Protein AF-A0A844TMP6-F1 (afdb_monomer_lite)

Foldseek 3Di:
DDDPPDDPPPDPDDPVVVVVVVVCCLPPNVPVVPFDADPVSDGDDWDFPVVVCVVVVFDWDADPVRDIDGPDGPCVRTD

InterPro domains:
  IPR002745 Phosphotransferase KptA/Tpt1 [PF01885] (15-46)
  IPR042080 RNA 2'-phosphotransferase, N-terminal domain [G3DSA:1.10.10.970] (11-65)

Secondary structure (DSSP, 8-state):
-----S-----SS-HHHHHHHHHHHHHH-GGGGT----TTS----PPB-HHHHHHTT---EE-TTS-EE-S---GGGB-

pLDDT: mean 84.09, std 17.72, range [27.17, 97.38]

Radius of gyration: 15.87 Å; chains: 1; bounding box: 37×29×44 Å

Sequence (79 aa):
MYKRKTGAHKMPVDQIQLSKFLSFVLRHKPDEIGLTLGPEGWVNIFKVDAGGMHAKGLKFYRADNGVWLTDHVPPEFLT

Organism: NCBI:txid1928661

Structure (mmCIF, N/CA/C/O backbone):
data_AF-A0A844TMP6-F1
#
_entry.id   AF-A0A844TMP6-F1
#
loop_
_atom_site.group_PDB
_atom_site.id
_atom_site.type_symbol
_atom_site.label_atom_id
_atom_site.label_alt_id
_atom_site.label_comp_id
_atom_site.label_asym_id
_atom_site.label_entity_id
_atom_site.label_seq_id
_atom_site.pdbx_PDB_ins_code
_atom_site.Cartn_x
_atom_site.Cartn_y
_atom_site.Cartn_z
_atom_site.occupancy
_atom_site.B_iso_or_equiv
_atom_site.auth_seq_id
_atom_site.auth_comp_id
_atom_site.auth_asym_id
_atom_site.auth_atom_id
_atom_site.pdbx_PDB_model_num
ATOM 1 N N . MET A 1 1 ? -0.079 21.235 23.776 1.00 34.50 1 MET A N 1
ATOM 2 C CA . MET A 1 1 ? -0.362 19.980 24.509 1.00 34.50 1 MET A CA 1
ATOM 3 C C . MET A 1 1 ? -1.449 19.215 23.761 1.00 34.50 1 MET A C 1
ATOM 5 O O . MET A 1 1 ? -2.618 19.523 23.951 1.00 34.50 1 MET A O 1
ATOM 9 N N . TYR A 1 2 ? -1.101 18.291 22.860 1.00 27.17 2 TYR A N 1
ATOM 10 C CA . TYR A 1 2 ? -2.109 17.500 22.140 1.00 27.17 2 TYR A CA 1
ATOM 11 C C . TYR A 1 2 ? -2.164 16.084 22.722 1.00 27.17 2 TYR A C 1
ATOM 13 O O . TYR A 1 2 ? -1.144 15.410 22.860 1.00 27.17 2 TYR A O 1
ATOM 21 N N . LYS A 1 3 ? -3.355 15.688 23.182 1.00 30.83 3 LYS A N 1
ATOM 22 C CA . LYS A 1 3 ? -3.611 14.452 23.928 1.00 30.83 3 LYS A CA 1
ATOM 23 C C . LYS A 1 3 ? -3.581 13.253 22.978 1.00 30.83 3 LYS A C 1
ATOM 25 O O . LYS A 1 3 ? -4.411 13.158 22.083 1.00 30.83 3 LYS A O 1
ATOM 30 N N . ARG A 1 4 ? -2.682 12.301 23.248 1.00 43.47 4 ARG A N 1
ATOM 31 C CA . ARG A 1 4 ? -2.732 10.927 22.723 1.00 43.47 4 ARG A CA 1
ATOM 32 C C . ARG A 1 4 ? -4.050 10.285 23.169 1.00 43.47 4 ARG A C 1
ATOM 34 O O . ARG A 1 4 ? -4.174 9.903 24.330 1.00 43.47 4 ARG A O 1
ATOM 41 N N . LYS A 1 5 ? -5.047 10.205 22.288 1.00 40.78 5 LYS A N 1
ATOM 42 C CA . LYS A 1 5 ? -6.293 9.465 22.533 1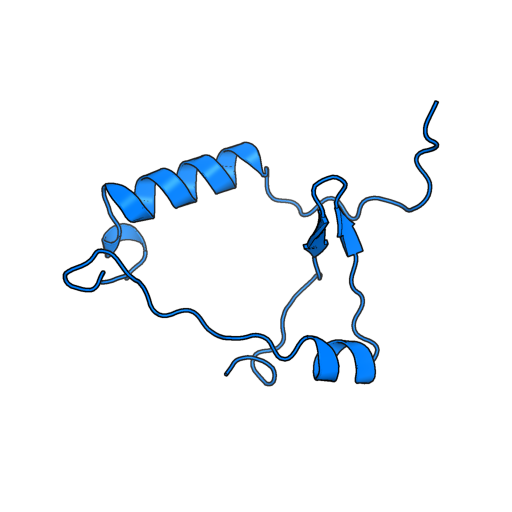.00 40.78 5 LYS A CA 1
ATOM 43 C C . LYS A 1 5 ? -6.772 8.794 21.255 1.00 40.78 5 LYS A C 1
ATOM 45 O O . LYS A 1 5 ? -7.599 9.348 20.557 1.00 40.78 5 LYS A O 1
ATOM 50 N N . THR A 1 6 ? -6.216 7.615 21.014 1.00 43.34 6 THR A N 1
ATOM 51 C CA . THR A 1 6 ? -6.823 6.394 20.454 1.00 43.34 6 THR A CA 1
ATOM 52 C C . THR A 1 6 ? -5.640 5.500 20.127 1.00 43.34 6 THR A C 1
ATOM 54 O O . THR A 1 6 ? -4.738 5.942 19.422 1.00 43.34 6 THR A O 1
ATOM 57 N N . GLY A 1 7 ? -5.578 4.313 20.736 1.00 43.66 7 GLY A N 1
ATOM 58 C CA . GLY A 1 7 ? -4.426 3.417 20.659 1.00 43.66 7 GLY A CA 1
ATOM 59 C C . GLY A 1 7 ? -3.917 3.293 19.230 1.00 43.66 7 GLY A C 1
ATOM 60 O O . GLY A 1 7 ? -4.635 2.797 18.366 1.00 43.66 7 GLY A O 1
ATOM 61 N N . ALA A 1 8 ? -2.700 3.785 18.991 1.00 49.97 8 ALA A N 1
ATOM 62 C CA . ALA A 1 8 ? -1.997 3.529 17.752 1.00 49.97 8 ALA A CA 1
ATOM 63 C C . ALA A 1 8 ? -1.884 2.011 17.647 1.00 49.97 8 ALA A C 1
ATOM 65 O O . ALA A 1 8 ? -1.135 1.393 18.407 1.00 49.97 8 ALA A O 1
ATOM 66 N N . HIS A 1 9 ? -2.674 1.404 16.761 1.00 50.34 9 HIS A N 1
ATOM 67 C CA . HIS A 1 9 ? -2.389 0.059 16.309 1.00 50.34 9 HIS A CA 1
ATOM 68 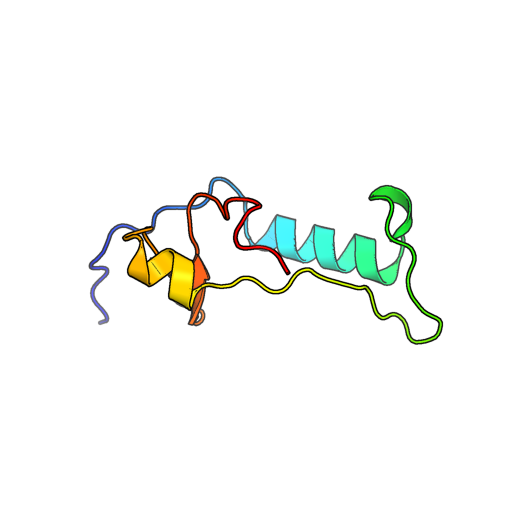C C . HIS A 1 9 ? -1.053 0.177 15.580 1.00 50.34 9 HIS A C 1
ATOM 70 O O . HIS A 1 9 ? -0.972 0.655 14.449 1.00 50.34 9 HIS A O 1
ATOM 76 N N . LYS A 1 10 ? 0.030 -0.064 16.324 1.00 54.84 10 LYS A N 1
ATOM 77 C CA . LYS A 1 10 ? 1.386 0.052 15.819 1.00 54.84 10 LYS A CA 1
ATOM 78 C C . LYS A 1 10 ? 1.520 -1.102 14.842 1.00 54.84 10 LYS A C 1
ATOM 80 O O . LYS A 1 10 ? 1.655 -2.243 15.276 1.00 54.84 10 LYS A O 1
ATOM 85 N N . MET A 1 11 ? 1.415 -0.810 13.545 1.00 55.72 11 MET A N 1
ATOM 86 C CA . MET A 1 11 ? 1.782 -1.788 12.530 1.00 55.72 11 MET A CA 1
ATOM 87 C C . MET A 1 11 ? 3.154 -2.349 12.922 1.00 55.72 11 MET A C 1
ATOM 89 O O . MET A 1 11 ? 4.029 -1.565 13.305 1.00 55.72 11 MET A O 1
ATOM 93 N N . PRO A 1 12 ? 3.368 -3.671 12.860 1.00 62.09 12 PRO A N 1
ATOM 94 C CA . PRO A 1 12 ? 4.614 -4.298 13.305 1.00 62.09 12 PRO A CA 1
ATOM 95 C C . PRO A 1 12 ? 5.829 -3.922 12.436 1.00 62.09 12 PRO A C 1
ATOM 97 O O . PRO A 1 12 ? 6.912 -4.468 12.619 1.00 62.09 12 PRO A O 1
ATOM 100 N N . VAL A 1 13 ? 5.662 -2.991 11.494 1.00 68.25 13 VAL A N 1
ATOM 101 C CA . VAL A 1 13 ? 6.667 -2.551 10.537 1.00 68.25 13 VAL A CA 1
ATOM 102 C C . VAL A 1 13 ? 7.194 -1.177 10.940 1.00 68.25 13 VAL A C 1
ATOM 104 O O . VAL A 1 13 ? 6.436 -0.221 11.115 1.00 68.25 13 VAL A O 1
ATOM 107 N N . ASP A 1 14 ? 8.514 -1.067 11.060 1.00 84.88 14 ASP A N 1
ATOM 108 C CA . ASP A 1 14 ? 9.196 0.210 11.235 1.00 84.88 14 ASP A CA 1
ATOM 109 C C . ASP A 1 14 ? 9.023 1.068 9.966 1.00 84.88 14 ASP A C 1
ATOM 111 O O . ASP A 1 14 ? 9.512 0.729 8.888 1.00 84.88 14 ASP A O 1
ATOM 115 N N . GLN A 1 15 ? 8.308 2.191 10.087 1.00 79.88 15 GLN A N 1
ATOM 116 C CA . GLN A 1 15 ? 7.990 3.071 8.954 1.00 79.88 15 GLN A CA 1
ATOM 117 C C . GLN A 1 15 ? 9.235 3.683 8.296 1.00 79.88 15 GLN A C 1
ATOM 119 O O . GLN A 1 15 ? 9.230 3.932 7.088 1.00 79.88 15 GLN A O 1
ATOM 124 N N . ILE A 1 16 ? 10.304 3.923 9.065 1.00 88.31 16 ILE A N 1
ATOM 125 C CA . ILE A 1 16 ? 11.555 4.479 8.541 1.00 88.31 16 ILE A CA 1
ATOM 126 C C . ILE A 1 16 ? 12.271 3.409 7.719 1.00 88.31 16 ILE A C 1
ATOM 128 O O . ILE A 1 16 ? 12.719 3.694 6.608 1.00 88.31 16 ILE A O 1
ATOM 132 N N . GLN A 1 17 ? 12.368 2.182 8.233 1.00 89.56 17 GLN A N 1
ATOM 133 C CA . GLN A 1 17 ? 12.963 1.068 7.496 1.00 89.56 17 GLN A CA 1
ATOM 134 C C . GLN A 1 17 ? 12.162 0.740 6.236 1.00 89.56 17 GLN A C 1
ATOM 136 O O . GLN A 1 17 ? 12.763 0.591 5.174 1.00 89.56 17 GLN A O 1
ATOM 141 N N . LEU A 1 18 ? 10.829 0.717 6.317 1.00 89.06 18 LEU A N 1
ATOM 142 C CA . LEU A 1 18 ? 9.968 0.478 5.159 1.00 89.06 18 LEU A CA 1
ATOM 143 C C . LEU A 1 18 ? 10.139 1.559 4.087 1.00 89.06 18 LEU A C 1
ATOM 145 O O . LEU A 1 18 ? 10.293 1.237 2.914 1.00 89.06 18 LEU A O 1
ATOM 149 N N . SER A 1 19 ? 10.163 2.836 4.479 1.00 88.44 19 SER A N 1
ATOM 150 C CA . SER A 1 19 ? 10.369 3.949 3.545 1.00 88.44 19 SER A CA 1
ATOM 151 C C . SER A 1 19 ? 11.743 3.885 2.866 1.00 88.44 19 SER A C 1
ATOM 153 O O . SER A 1 19 ? 11.854 4.096 1.654 1.00 88.44 19 SER A O 1
ATOM 155 N N . LYS A 1 20 ? 12.793 3.517 3.617 1.00 93.88 20 LYS A N 1
ATOM 156 C CA . LYS A 1 20 ? 14.143 3.291 3.072 1.00 93.88 20 LYS A CA 1
ATOM 157 C C . LYS A 1 20 ? 14.171 2.117 2.098 1.00 93.88 20 LYS A C 1
ATOM 159 O O . LYS A 1 20 ? 14.737 2.259 1.018 1.00 93.88 20 LYS A O 1
ATOM 164 N N . PHE A 1 21 ? 13.549 0.996 2.458 1.00 93.50 21 PHE A N 1
ATOM 165 C CA . PHE A 1 21 ? 13.445 -0.180 1.599 1.00 93.50 21 PHE A CA 1
ATOM 166 C C . PHE A 1 21 ? 12.707 0.148 0.296 1.00 93.50 21 PHE A C 1
ATOM 168 O O . PHE A 1 21 ? 13.249 -0.079 -0.782 1.00 93.50 21 PHE A O 1
ATOM 175 N N . LEU A 1 22 ? 11.531 0.777 0.387 1.00 90.44 22 LEU A N 1
ATOM 176 C CA . LEU A 1 22 ? 10.745 1.178 -0.779 1.00 90.44 22 LEU A CA 1
ATOM 177 C C . LEU A 1 22 ? 11.530 2.140 -1.683 1.00 90.44 22 LEU A C 1
ATOM 179 O O . LEU A 1 22 ? 11.580 1.953 -2.895 1.00 90.44 22 LEU A O 1
ATOM 183 N N . SER A 1 23 ? 12.201 3.135 -1.094 1.00 92.88 23 SER A N 1
ATOM 184 C CA . SER A 1 23 ? 13.044 4.078 -1.840 1.00 92.88 23 SER A CA 1
ATOM 185 C C . SER A 1 23 ? 14.223 3.392 -2.531 1.00 92.88 23 SER A C 1
ATOM 187 O O . SER A 1 23 ? 14.577 3.766 -3.648 1.00 92.88 23 SER A O 1
ATOM 189 N N . PHE A 1 24 ? 14.851 2.415 -1.872 1.00 94.56 24 PHE A N 1
ATOM 190 C CA . PHE A 1 24 ? 15.963 1.655 -2.433 1.00 94.56 24 PHE A CA 1
ATOM 191 C C . PHE A 1 24 ? 15.508 0.834 -3.639 1.00 94.56 24 PHE A C 1
ATOM 193 O O . PHE A 1 24 ? 16.054 1.009 -4.729 1.00 94.56 24 PHE A O 1
ATOM 200 N N . VAL A 1 25 ? 14.474 0.013 -3.452 1.00 93.12 25 VAL A N 1
ATOM 201 C CA . VAL A 1 25 ? 13.937 -0.881 -4.478 1.00 93.12 25 VAL A CA 1
ATOM 202 C C . VAL A 1 25 ? 13.471 -0.095 -5.700 1.00 93.12 25 VAL A C 1
ATOM 204 O O . VAL A 1 25 ? 13.959 -0.349 -6.795 1.00 93.12 25 VAL A O 1
ATOM 207 N N . LEU A 1 26 ? 12.623 0.924 -5.524 1.00 89.50 26 LEU A N 1
ATOM 208 C CA . LEU A 1 26 ? 12.065 1.684 -6.651 1.00 89.50 26 LEU A CA 1
ATOM 209 C C . LEU A 1 26 ? 13.112 2.464 -7.464 1.00 89.50 26 LEU A C 1
ATOM 211 O O . LEU A 1 26 ? 12.834 2.830 -8.599 1.00 89.50 26 LEU A O 1
ATOM 215 N N . ARG A 1 27 ? 14.294 2.757 -6.903 1.00 92.06 27 ARG A N 1
ATOM 216 C CA . ARG A 1 27 ? 15.327 3.564 -7.582 1.00 92.06 27 ARG A CA 1
ATOM 217 C C . ARG A 1 27 ? 16.518 2.767 -8.087 1.00 92.06 27 ARG A C 1
ATOM 219 O O . ARG A 1 27 ? 17.167 3.206 -9.027 1.00 92.06 27 ARG A O 1
ATOM 226 N N . HIS A 1 28 ? 16.845 1.660 -7.432 1.00 93.69 28 HIS A N 1
ATOM 227 C CA . HIS A 1 28 ? 18.091 0.947 -7.699 1.00 93.69 28 HIS A CA 1
ATOM 228 C C . HIS A 1 28 ? 17.860 -0.495 -8.126 1.00 93.69 28 HIS A C 1
ATOM 230 O O . HIS A 1 28 ? 18.673 -1.016 -8.883 1.00 93.69 28 HIS A O 1
ATOM 236 N N . LYS A 1 29 ? 16.811 -1.151 -7.610 1.00 93.69 29 LYS A N 1
ATOM 237 C CA . LYS A 1 29 ? 16.629 -2.602 -7.741 1.00 93.69 29 LYS A CA 1
ATOM 238 C C . LYS A 1 29 ? 15.154 -3.033 -7.730 1.00 93.69 29 LYS A C 1
ATOM 240 O O . LYS A 1 29 ? 14.746 -3.773 -6.834 1.00 93.69 29 LYS A O 1
ATOM 245 N N . PRO A 1 30 ? 14.336 -2.582 -8.693 1.00 92.62 30 PRO A N 1
ATOM 246 C CA . PRO A 1 30 ? 12.923 -2.957 -8.745 1.00 92.62 30 PRO A CA 1
ATOM 247 C C . PRO A 1 30 ? 12.738 -4.471 -8.962 1.00 92.62 30 PRO A C 1
ATOM 249 O O . PRO A 1 30 ? 11.819 -5.071 -8.401 1.00 92.62 30 PRO A O 1
ATOM 252 N N . ASP A 1 31 ? 13.675 -5.107 -9.671 1.00 92.19 31 ASP A N 1
ATOM 253 C CA . ASP A 1 31 ? 13.628 -6.534 -10.004 1.00 92.19 31 ASP A CA 1
ATOM 254 C C . ASP A 1 31 ? 13.754 -7.449 -8.772 1.00 92.19 31 ASP A C 1
ATOM 256 O O . ASP A 1 31 ? 13.235 -8.564 -8.786 1.00 92.19 31 ASP A O 1
ATOM 260 N N . GLU A 1 32 ? 14.374 -6.985 -7.672 1.00 92.25 32 GLU A N 1
ATOM 261 C CA . GLU A 1 32 ? 14.516 -7.769 -6.428 1.00 92.25 32 GLU A CA 1
ATOM 262 C C . GLU A 1 32 ? 13.164 -8.115 -5.780 1.00 92.25 32 GLU A C 1
ATOM 264 O O . GLU A 1 32 ? 13.085 -9.061 -4.996 1.00 92.25 32 GLU A O 1
ATOM 269 N N . ILE A 1 33 ? 12.095 -7.388 -6.120 1.00 90.62 33 ILE A N 1
ATOM 270 C CA . ILE A 1 33 ? 10.726 -7.686 -5.671 1.00 90.62 33 ILE A CA 1
ATOM 271 C C . ILE A 1 33 ? 9.781 -8.027 -6.831 1.00 90.62 33 ILE A C 1
ATOM 273 O O . ILE A 1 33 ? 8.562 -7.969 -6.676 1.00 90.62 33 ILE A O 1
ATOM 277 N N . GLY A 1 34 ? 10.335 -8.365 -7.999 1.00 90.56 34 GLY A N 1
ATOM 278 C CA . GLY A 1 34 ? 9.558 -8.726 -9.184 1.00 90.56 34 GLY A CA 1
ATOM 279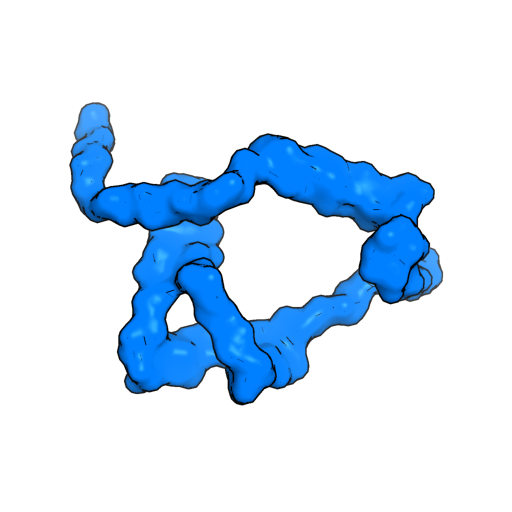 C C . GLY A 1 34 ? 8.808 -7.555 -9.824 1.00 90.56 34 GLY A C 1
ATOM 280 O O . GLY A 1 34 ? 7.823 -7.785 -10.523 1.00 90.56 34 GLY A O 1
ATOM 281 N N . LEU A 1 35 ? 9.240 -6.309 -9.589 1.00 91.31 35 LEU A N 1
ATOM 282 C CA . LEU A 1 35 ? 8.691 -5.151 -10.288 1.00 91.31 35 LEU A CA 1
ATOM 283 C C . LEU A 1 35 ? 9.494 -4.860 -11.550 1.00 91.31 35 LEU A C 1
ATOM 285 O O . LEU A 1 35 ? 10.717 -4.775 -11.518 1.00 91.31 35 LEU A O 1
ATOM 289 N N . THR A 1 36 ? 8.781 -4.595 -12.638 1.00 89.88 36 THR A N 1
ATOM 290 C CA . THR A 1 36 ? 9.342 -3.982 -13.841 1.00 89.88 36 THR A CA 1
ATOM 291 C C . THR A 1 36 ? 8.795 -2.569 -13.944 1.00 89.88 36 THR A C 1
ATOM 293 O O . THR A 1 36 ? 7.579 -2.368 -13.966 1.00 89.88 36 THR A O 1
ATOM 296 N N . LEU A 1 37 ? 9.689 -1.584 -13.973 1.00 89.50 37 LEU A N 1
ATOM 297 C CA . LEU A 1 37 ? 9.296 -0.190 -14.138 1.00 89.50 37 LEU A CA 1
ATOM 298 C C . LEU A 1 37 ? 9.028 0.108 -15.614 1.00 89.50 37 LEU A C 1
ATOM 300 O O . LEU A 1 37 ? 9.713 -0.404 -16.501 1.00 89.50 37 LEU A O 1
ATOM 304 N N . GLY A 1 38 ? 8.039 0.960 -15.875 1.00 89.88 38 GLY A N 1
ATOM 305 C CA . GLY A 1 38 ? 7.831 1.527 -17.201 1.00 89.88 38 GLY A CA 1
ATOM 306 C C . GLY A 1 38 ? 8.993 2.445 -17.616 1.00 89.88 38 GLY A C 1
ATOM 307 O O . GLY A 1 38 ? 9.815 2.812 -16.775 1.00 89.88 38 GLY A O 1
ATOM 308 N N . PRO A 1 39 ? 9.041 2.883 -18.888 1.00 89.88 39 PRO A N 1
ATOM 309 C CA . PRO A 1 39 ? 10.122 3.731 -19.408 1.00 89.88 39 PRO A CA 1
ATOM 310 C C . PRO A 1 39 ? 10.374 5.008 -18.591 1.00 89.88 39 PRO A C 1
ATOM 312 O O . PRO A 1 39 ? 11.507 5.455 -18.473 1.00 89.88 39 PRO A O 1
ATOM 315 N N . GLU A 1 40 ? 9.320 5.552 -17.982 1.00 91.12 40 GLU A N 1
ATOM 316 C CA . GLU A 1 40 ? 9.349 6.766 -17.156 1.00 91.12 40 GLU A CA 1
ATOM 317 C C . GLU A 1 40 ? 9.447 6.471 -15.641 1.00 91.12 40 GLU A C 1
ATOM 319 O O . GLU A 1 40 ? 9.205 7.343 -14.810 1.00 91.12 40 GLU A O 1
ATOM 324 N N . GLY A 1 41 ? 9.743 5.225 -15.250 1.00 87.25 41 GLY A N 1
ATOM 325 C CA . GLY A 1 41 ? 9.911 4.823 -13.847 1.00 87.25 41 GLY A CA 1
ATOM 326 C C . GLY A 1 41 ? 8.617 4.521 -13.079 1.00 87.25 41 GLY A C 1
ATOM 327 O O . GLY A 1 41 ? 8.663 4.304 -11.869 1.00 87.25 41 GLY A O 1
ATOM 328 N N . TRP A 1 42 ? 7.459 4.497 -13.745 1.00 90.50 42 TRP A N 1
ATOM 329 C CA . TRP A 1 42 ? 6.174 4.170 -13.113 1.00 90.50 42 TRP A CA 1
ATOM 330 C C . TRP A 1 42 ? 5.995 2.671 -12.882 1.00 90.50 42 TRP A C 1
ATOM 332 O O . TRP A 1 42 ? 6.490 1.846 -13.649 1.00 90.50 42 TRP A O 1
ATOM 342 N N . VAL A 1 43 ? 5.210 2.329 -11.861 1.00 90.12 43 VAL A N 1
ATOM 343 C CA . VAL A 1 43 ? 4.771 0.962 -11.576 1.00 90.12 43 VAL A CA 1
ATOM 344 C C . VAL A 1 43 ? 3.259 0.925 -11.385 1.00 90.12 43 VAL A C 1
ATOM 346 O O . VAL A 1 43 ? 2.680 1.833 -10.785 1.00 90.12 43 VAL A O 1
ATOM 349 N N . ASN A 1 44 ? 2.621 -0.131 -11.885 1.00 88.88 44 ASN A N 1
ATOM 350 C CA . ASN A 1 44 ? 1.197 -0.353 -11.671 1.00 88.88 44 ASN A CA 1
ATOM 351 C C . ASN A 1 44 ? 0.951 -0.807 -10.230 1.00 88.88 44 ASN A C 1
ATOM 353 O O . ASN A 1 44 ? 1.576 -1.751 -9.747 1.00 88.88 44 ASN A O 1
ATOM 357 N N . ILE A 1 45 ? 0.015 -0.141 -9.562 1.00 90.12 45 ILE A N 1
ATOM 358 C CA . ILE A 1 45 ? -0.453 -0.488 -8.220 1.00 90.12 45 ILE A CA 1
ATOM 359 C C . ILE A 1 45 ? -1.950 -0.775 -8.268 1.00 90.12 45 ILE A C 1
ATOM 361 O O . ILE A 1 45 ? -2.665 -0.193 -9.084 1.00 90.12 45 ILE A O 1
ATOM 365 N N . PHE A 1 46 ? -2.425 -1.635 -7.371 1.00 93.38 46 PHE A N 1
ATOM 366 C CA . PHE A 1 46 ? -3.858 -1.838 -7.188 1.00 93.38 46 PHE A CA 1
ATOM 367 C C . PHE A 1 46 ? -4.493 -0.616 -6.534 1.00 93.38 46 PHE A C 1
ATOM 369 O O . PHE A 1 46 ? -3.938 -0.021 -5.601 1.00 93.38 46 PHE A O 1
ATOM 376 N N . LYS A 1 47 ? -5.697 -0.275 -6.982 1.00 95.12 47 LYS A N 1
ATOM 377 C CA . LYS A 1 47 ? -6.567 0.650 -6.267 1.00 95.12 47 LYS A CA 1
ATOM 378 C C . LYS A 1 47 ? -7.356 -0.133 -5.222 1.00 95.12 47 LYS A C 1
ATOM 380 O O . LYS A 1 47 ? -7.829 -1.234 -5.475 1.00 95.12 47 LYS A O 1
ATOM 385 N N . VAL A 1 48 ? -7.495 0.456 -4.039 1.00 96.44 48 VAL A N 1
ATOM 386 C CA . VAL A 1 48 ? -8.260 -0.126 -2.932 1.00 96.44 48 VAL A CA 1
ATOM 387 C C . VAL A 1 48 ? -9.647 0.511 -2.884 1.00 96.44 48 VAL A C 1
ATOM 389 O O . VAL A 1 48 ? -9.754 1.737 -2.771 1.00 96.44 48 VAL A O 1
ATOM 392 N N . ASP A 1 49 ? -10.709 -0.296 -2.901 1.00 97.38 49 ASP A N 1
ATOM 393 C CA . ASP A 1 49 ? -12.072 0.158 -2.593 1.00 97.38 49 ASP A CA 1
ATOM 394 C C . ASP A 1 49 ? -12.261 0.344 -1.076 1.00 97.38 49 ASP A C 1
ATOM 396 O O . ASP A 1 49 ? -12.942 -0.413 -0.378 1.00 97.38 49 ASP A O 1
ATOM 400 N N . ALA A 1 50 ? -11.632 1.394 -0.547 1.00 96.50 50 ALA A N 1
ATOM 401 C CA . ALA A 1 50 ? -11.715 1.741 0.869 1.00 96.50 50 ALA A CA 1
ATOM 402 C C . ALA A 1 50 ? -13.151 2.093 1.305 1.00 96.50 50 ALA A C 1
ATOM 404 O O . ALA A 1 50 ? -13.513 1.877 2.462 1.00 96.50 50 ALA A O 1
ATOM 405 N N . GLY A 1 51 ? -13.975 2.608 0.383 1.00 96.56 51 GLY A N 1
ATOM 406 C CA . GLY A 1 51 ? -15.383 2.910 0.636 1.00 96.56 51 GLY A CA 1
ATOM 407 C C . GLY A 1 51 ? -16.191 1.641 0.899 1.00 96.56 51 GLY A C 1
ATOM 408 O O . GLY A 1 51 ? -16.867 1.548 1.924 1.00 96.56 51 GLY A O 1
ATOM 409 N N . GLY A 1 52 ? -16.056 0.636 0.029 1.00 97.38 52 GLY A N 1
ATOM 410 C CA . GLY A 1 52 ? -16.665 -0.679 0.215 1.00 97.38 52 GLY A CA 1
ATOM 411 C C . GLY A 1 52 ? -16.163 -1.391 1.472 1.00 97.38 52 GLY A C 1
ATOM 412 O O . GLY A 1 52 ? -16.964 -1.954 2.221 1.00 97.38 52 GLY A O 1
ATOM 413 N N . MET A 1 53 ? -14.861 -1.312 1.766 1.00 97.31 53 MET A N 1
ATOM 414 C CA . MET A 1 53 ? -14.299 -1.857 3.008 1.00 97.31 53 MET A CA 1
ATOM 415 C C . MET A 1 53 ? -14.927 -1.209 4.247 1.00 97.31 53 MET A C 1
ATOM 417 O O . MET A 1 53 ? -15.359 -1.908 5.166 1.00 97.31 53 MET A O 1
ATOM 421 N N . HIS A 1 54 ? -15.016 0.123 4.269 1.00 96.38 54 HIS A N 1
ATOM 422 C CA . HIS A 1 54 ? -15.622 0.846 5.381 1.00 96.38 54 HIS A CA 1
ATOM 423 C C . HIS A 1 54 ? -17.111 0.507 5.534 1.00 96.38 54 HIS A C 1
ATOM 425 O O . HIS A 1 54 ? -17.566 0.252 6.648 1.00 96.38 54 HIS A O 1
ATOM 431 N N . ALA A 1 55 ? -17.848 0.417 4.422 1.00 97.19 55 ALA A N 1
ATOM 432 C CA . ALA A 1 55 ? -19.256 0.028 4.417 1.00 97.19 55 ALA A CA 1
ATOM 433 C C . ALA A 1 55 ? -19.483 -1.397 4.957 1.00 97.19 55 ALA A C 1
ATOM 435 O O . ALA A 1 55 ? -20.489 -1.644 5.620 1.00 97.19 55 ALA A O 1
ATOM 436 N N . LYS A 1 56 ? -18.536 -2.325 4.746 1.00 96.81 56 LYS A N 1
ATOM 437 C CA . LYS A 1 56 ? -18.556 -3.669 5.355 1.00 96.81 56 LYS A CA 1
ATOM 438 C C . LYS A 1 56 ? -18.072 -3.700 6.815 1.00 96.81 56 LYS A C 1
ATOM 440 O O . LYS A 1 56 ? -17.973 -4.775 7.400 1.00 96.81 56 LYS A O 1
ATOM 445 N N . GLY A 1 57 ? -17.771 -2.549 7.417 1.00 95.75 57 GLY A N 1
ATOM 446 C CA . GLY A 1 57 ? -17.366 -2.445 8.820 1.00 95.75 57 GLY A CA 1
ATOM 447 C C . GLY A 1 57 ? -15.899 -2.788 9.091 1.00 95.75 57 GLY A C 1
ATOM 448 O O . GLY A 1 57 ? -15.537 -3.007 10.250 1.00 95.75 57 GLY A O 1
ATOM 449 N N . LEU A 1 58 ? -15.041 -2.827 8.062 1.00 94.69 58 LEU A N 1
ATOM 450 C CA . LEU A 1 58 ? -13.603 -2.996 8.270 1.00 94.69 58 LEU A CA 1
ATOM 451 C C . LEU A 1 58 ? -13.030 -1.768 8.985 1.00 94.69 58 LEU A C 1
ATOM 453 O O . LEU A 1 58 ? -13.412 -0.622 8.729 1.00 94.69 58 LEU A O 1
ATOM 457 N N . LYS A 1 59 ? -12.104 -2.022 9.911 1.00 91.62 59 LYS A N 1
ATOM 458 C CA . LYS A 1 59 ? -11.508 -0.982 10.748 1.00 91.62 59 LYS A CA 1
ATOM 459 C C . LYS A 1 59 ? -10.406 -0.250 9.995 1.00 91.62 59 LYS A C 1
ATOM 461 O O . LYS A 1 59 ? -9.547 -0.860 9.360 1.00 91.62 59 LYS A O 1
ATOM 466 N N . PHE A 1 60 ? -10.424 1.068 10.143 1.00 92.31 60 PHE A N 1
ATOM 467 C CA . PHE A 1 60 ? -9.388 1.967 9.662 1.00 92.31 60 PHE A CA 1
ATOM 468 C C . PHE A 1 60 ? -8.844 2.789 10.825 1.00 92.31 60 PHE A C 1
ATOM 470 O O . PHE A 1 60 ? -9.570 3.155 11.752 1.00 92.31 60 PHE A O 1
ATOM 477 N N . TYR A 1 61 ? -7.563 3.114 10.741 1.00 87.56 61 TYR A N 1
ATOM 478 C CA . TYR A 1 61 ? -6.833 3.921 11.704 1.00 87.56 61 TYR A CA 1
ATOM 479 C C . TYR A 1 61 ? -6.149 5.056 10.955 1.00 87.56 61 TYR A C 1
ATOM 481 O O . TYR A 1 61 ? -5.650 4.853 9.853 1.00 87.56 61 TYR A O 1
ATOM 489 N N . ARG A 1 62 ? -6.095 6.251 11.538 1.00 87.88 62 ARG A N 1
ATOM 490 C CA . ARG A 1 62 ? -5.378 7.380 10.938 1.00 87.88 62 ARG A CA 1
ATOM 491 C C . ARG A 1 62 ? -4.124 7.675 11.747 1.00 87.88 62 ARG A C 1
ATOM 493 O O . ARG A 1 62 ? -4.220 7.909 12.950 1.00 87.88 62 ARG A O 1
ATOM 500 N N . ALA A 1 63 ? -2.972 7.661 11.090 1.00 81.38 63 ALA A N 1
ATOM 501 C CA . ALA A 1 63 ? -1.698 8.035 11.687 1.00 81.38 63 ALA A CA 1
ATOM 502 C C . ALA A 1 63 ? -1.551 9.564 11.796 1.00 81.38 63 ALA A C 1
ATOM 504 O O . ALA A 1 63 ? -2.250 10.323 11.118 1.00 81.38 63 ALA A O 1
ATOM 505 N N . ASP A 1 64 ? -0.605 10.019 12.623 1.00 82.75 64 ASP A N 1
ATOM 506 C CA . ASP A 1 64 ? -0.341 11.450 12.846 1.00 82.75 64 ASP A CA 1
ATOM 507 C C . ASP A 1 64 ? 0.086 12.184 11.562 1.00 82.75 64 ASP A C 1
ATOM 509 O O . ASP A 1 64 ? -0.161 13.377 11.412 1.00 82.75 64 ASP A O 1
ATOM 513 N N . ASN A 1 65 ? 0.677 11.464 10.604 1.00 80.62 65 ASN A N 1
ATOM 514 C CA . ASN A 1 65 ? 1.065 11.984 9.290 1.00 80.62 65 ASN A CA 1
ATOM 515 C C . ASN A 1 65 ? -0.083 11.985 8.257 1.00 80.62 65 ASN A C 1
ATOM 517 O O . ASN A 1 65 ? 0.162 12.227 7.078 1.00 80.62 65 ASN A O 1
ATOM 521 N N . GLY A 1 66 ? -1.319 11.684 8.670 1.00 84.62 66 GLY A N 1
ATOM 522 C CA . GLY A 1 66 ? -2.498 11.674 7.800 1.00 84.62 66 GLY A CA 1
ATOM 523 C C . GLY A 1 66 ? -2.678 10.410 6.954 1.00 84.62 66 GLY A C 1
ATOM 524 O O . GLY A 1 66 ? -3.677 10.310 6.245 1.00 84.62 66 GLY A O 1
ATOM 525 N N . VAL A 1 67 ? -1.768 9.433 7.044 1.00 86.81 67 VAL A N 1
ATOM 526 C CA . VAL A 1 67 ? -1.894 8.140 6.353 1.00 86.81 67 VAL A CA 1
ATOM 527 C C . VAL A 1 67 ? -2.958 7.276 7.032 1.00 86.81 67 VAL A C 1
ATOM 529 O O . VAL A 1 67 ? -3.006 7.175 8.261 1.00 86.81 67 VAL A O 1
ATOM 532 N N . TRP A 1 68 ? -3.803 6.635 6.224 1.00 91.00 68 TRP A N 1
ATOM 533 C CA . TRP A 1 68 ? -4.779 5.650 6.682 1.00 91.00 68 TRP A CA 1
ATOM 534 C C . TRP A 1 68 ? -4.174 4.249 6.695 1.00 91.00 68 TRP A C 1
ATOM 536 O O . TRP A 1 68 ? -3.505 3.844 5.748 1.00 91.00 68 TRP A O 1
ATOM 546 N N . LEU A 1 69 ? -4.430 3.515 7.772 1.00 88.06 69 LEU A N 1
ATOM 547 C CA . LEU A 1 69 ? -3.953 2.163 8.021 1.00 88.06 69 LEU A CA 1
ATOM 548 C C . LEU A 1 69 ? -5.153 1.240 8.244 1.00 88.06 69 LEU A C 1
ATOM 550 O O . LEU A 1 69 ? -6.175 1.652 8.792 1.00 88.06 69 LEU A O 1
ATOM 554 N N . THR A 1 70 ? -5.005 -0.020 7.868 1.00 91.06 70 THR A N 1
ATOM 555 C CA . THR A 1 70 ? -5.924 -1.113 8.195 1.00 91.06 70 THR A CA 1
ATOM 556 C C . THR A 1 70 ? -5.092 -2.373 8.426 1.00 91.06 70 THR A C 1
ATOM 558 O O . THR A 1 70 ? -3.940 -2.425 7.992 1.00 91.06 70 THR A O 1
ATOM 561 N N . ASP A 1 71 ? -5.645 -3.370 9.112 1.00 89.00 71 ASP A N 1
ATOM 562 C CA . ASP A 1 71 ? -4.910 -4.597 9.442 1.00 89.00 71 ASP A CA 1
ATOM 563 C C . ASP A 1 71 ? -4.580 -5.412 8.182 1.00 89.00 71 ASP A C 1
ATOM 565 O O . ASP A 1 71 ? -3.493 -5.972 8.057 1.00 89.00 71 ASP A O 1
ATOM 569 N N . HIS A 1 72 ? -5.510 -5.455 7.225 1.00 90.50 72 HIS A N 1
ATOM 570 C CA . HIS A 1 72 ? -5.346 -6.126 5.940 1.00 90.50 72 HIS A CA 1
ATOM 571 C C . HIS A 1 72 ? -6.364 -5.588 4.924 1.00 90.50 72 HIS A C 1
ATOM 573 O O . HIS A 1 72 ? -7.478 -5.218 5.298 1.00 90.50 72 HIS A O 1
ATOM 579 N N . VAL A 1 73 ? -6.006 -5.587 3.636 1.00 94.31 73 VAL A N 1
ATOM 580 C CA . VAL A 1 73 ? -6.926 -5.290 2.526 1.00 94.31 73 VAL A CA 1
ATOM 581 C C . VAL A 1 73 ? -7.332 -6.609 1.866 1.00 94.31 73 VAL A C 1
ATOM 583 O O . VAL A 1 73 ? -6.494 -7.219 1.203 1.00 94.31 73 VAL A O 1
ATOM 586 N N . PRO A 1 74 ? -8.573 -7.097 2.052 1.00 95.94 74 PRO A N 1
ATOM 587 C CA . PRO A 1 74 ? -9.019 -8.321 1.395 1.00 95.94 74 PRO A CA 1
ATOM 588 C C . PRO A 1 74 ? -8.929 -8.201 -0.139 1.00 95.94 74 PRO A C 1
ATOM 590 O 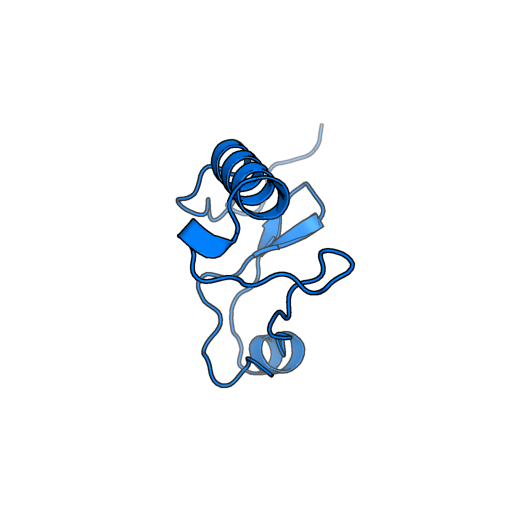O . PRO A 1 74 ? -9.254 -7.130 -0.666 1.00 95.94 74 PRO A O 1
ATOM 593 N N . PRO A 1 75 ? -8.496 -9.251 -0.868 1.00 96.94 7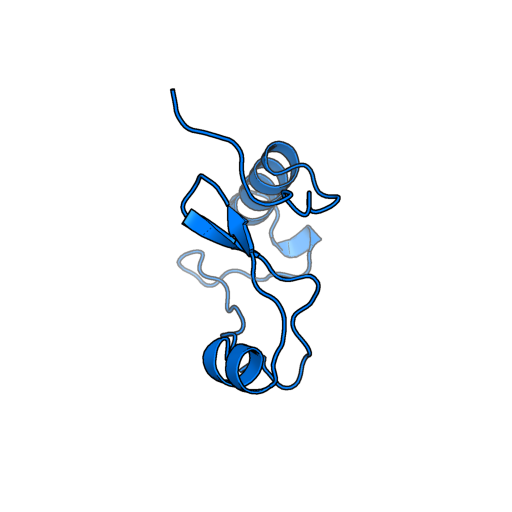5 PRO A N 1
ATOM 594 C CA . PRO A 1 75 ? -8.256 -9.162 -2.310 1.00 96.94 75 PRO A CA 1
ATOM 595 C C . PRO A 1 75 ? -9.483 -8.747 -3.124 1.00 96.94 75 PRO A C 1
ATOM 597 O O . PRO A 1 75 ? -9.328 -8.141 -4.178 1.00 96.94 75 PRO A O 1
ATOM 600 N N . GLU A 1 76 ? -10.700 -9.011 -2.636 1.00 97.00 76 GLU A N 1
ATOM 601 C CA . GLU A 1 76 ? -11.940 -8.607 -3.306 1.00 97.00 76 GLU A CA 1
ATOM 602 C C . GLU A 1 76 ? -12.150 -7.084 -3.383 1.00 97.00 76 GLU A C 1
ATOM 604 O O . GL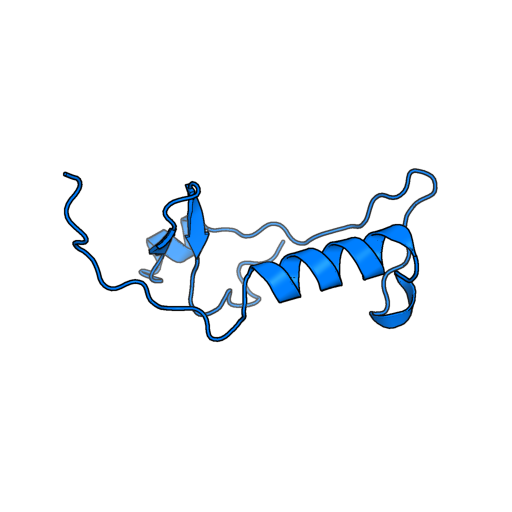U A 1 76 ? -13.056 -6.633 -4.081 1.00 97.00 76 GLU A O 1
ATOM 609 N N . PHE A 1 77 ? -11.336 -6.295 -2.675 1.00 96.75 77 PHE A N 1
ATOM 610 C CA . PHE A 1 77 ? -11.347 -4.831 -2.731 1.00 96.75 77 PHE A CA 1
ATOM 611 C C . PHE A 1 77 ? -10.162 -4.243 -3.509 1.00 96.75 77 PHE A C 1
ATOM 613 O O . PHE A 1 77 ? -9.972 -3.026 -3.480 1.00 96.75 77 PHE A O 1
ATOM 620 N N . LEU A 1 78 ? -9.356 -5.077 -4.173 1.00 96.25 78 LEU A N 1
ATOM 621 C CA . LEU A 1 78 ? -8.265 -4.643 -5.045 1.00 96.25 78 LEU A CA 1
ATOM 622 C C . LEU A 1 78 ? -8.749 -4.619 -6.500 1.00 96.25 78 LEU A C 1
ATOM 624 O O . LEU A 1 78 ? -9.239 -5.627 -7.008 1.00 96.25 78 LEU A O 1
ATOM 628 N N . THR A 1 79 ? -8.603 -3.469 -7.160 1.00 90.62 79 THR A N 1
ATOM 629 C CA . THR A 1 79 ? -8.959 -3.251 -8.576 1.00 90.62 79 THR A CA 1
ATOM 630 C C . THR A 1 79 ? -7.770 -2.775 -9.385 1.00 90.62 79 THR A C 1
ATOM 632 O O . THR A 1 79 ? -6.994 -1.963 -8.824 1.00 90.62 79 THR A O 1
#